Protein AF-A0A922NWX1-F1 (afdb_monomer_lite)

Radius of gyration: 17.13 Å; chains: 1; bounding box: 57×48×31 Å

InterPro domains:
  IPR000014 PAS domain [PF13426] (45-81)
  IPR000014 PAS domain [PS50112] (23-72)
  IPR000014 PAS domain [SM00091] (25-91)
  IPR000014 PAS domain [TIGR00229] (22-75)
  IPR000014 PAS domain [cd00130] (34-84)
  IPR035965 PAS domain superfamily [SSF55785] (35-80)

pLDDT: mean 74.54, std 19.56, range [29.27, 95.06]

Foldseek 3Di:
DDPPPPQCFLQNVLCVVCVPPCVPDVVVVVQAPDLDWDWDWDPVHPLGATSDTYPNNCVVQVDDRVRRRRDHPCPSVPPPDDPPDPPCDDDD

Sequence (92 aa):
MYETKKARTAQDAGDRLVAGHASEDPFPAAFKATRMPMIITDPRQDDNPIIFSNRAFSELTGYSQQELVGRNCRLLQGPGRSLESTSQAGSG

Secondary structure (DSSP, 8-state):
---------HHHHHHHHH-S-TTT-HHHHHHHH--S--EEE-TTSTT--EEEE-HHHHHHH---HHHHTTS-GGGGG-TT------------

Organism: NCBI:txid1509405

Structure (mmCIF, N/CA/C/O backbone):
data_AF-A0A922NWX1-F1
#
_entry.id   AF-A0A922NWX1-F1
#
loop_
_atom_site.group_PDB
_atom_site.id
_atom_site.type_symbol
_atom_site.label_atom_id
_atom_site.label_alt_id
_atom_site.label_comp_id
_atom_site.label_asym_id
_atom_site.label_entity_id
_atom_site.label_seq_id
_atom_site.pdbx_PDB_ins_code
_atom_site.Cartn_x
_atom_site.Cartn_y
_atom_site.Cartn_z
_atom_site.occupancy
_atom_site.B_iso_or_equiv
_atom_site.auth_seq_id
_atom_site.auth_comp_id
_atom_site.auth_asym_id
_atom_site.auth_atom_id
_atom_site.pdbx_PDB_model_num
ATOM 1 N N . MET A 1 1 ? 4.388 -36.758 -4.106 1.00 35.88 1 MET A N 1
ATOM 2 C CA . MET A 1 1 ? 5.036 -35.763 -3.230 1.00 35.88 1 MET A CA 1
ATOM 3 C C . MET A 1 1 ? 4.342 -34.442 -3.496 1.00 35.88 1 MET A C 1
ATOM 5 O O . MET A 1 1 ? 4.489 -33.913 -4.586 1.00 35.88 1 MET A O 1
ATOM 9 N N . TYR A 1 2 ? 3.470 -33.993 -2.593 1.00 29.27 2 TYR A N 1
ATOM 10 C CA . TYR A 1 2 ? 2.846 -32.680 -2.736 1.00 29.27 2 TYR A CA 1
ATOM 11 C C . TYR A 1 2 ? 3.869 -31.649 -2.276 1.00 29.27 2 TYR A C 1
ATOM 13 O O . TYR A 1 2 ? 4.104 -31.505 -1.080 1.00 29.27 2 TYR A O 1
ATOM 21 N N . GLU A 1 3 ? 4.514 -30.974 -3.226 1.00 35.84 3 GLU A N 1
ATOM 22 C CA . GLU A 1 3 ? 5.180 -29.710 -2.939 1.00 35.84 3 GLU A CA 1
ATOM 23 C C . GLU A 1 3 ? 4.118 -28.764 -2.395 1.00 35.84 3 GLU A C 1
ATOM 25 O O . GLU A 1 3 ? 3.205 -28.329 -3.102 1.00 35.84 3 GLU A O 1
ATOM 30 N N . THR A 1 4 ? 4.206 -28.490 -1.100 1.00 34.59 4 THR A N 1
ATOM 31 C CA . THR A 1 4 ? 3.478 -27.418 -0.448 1.00 34.59 4 THR A CA 1
ATOM 32 C C . THR A 1 4 ? 3.826 -26.147 -1.216 1.00 34.59 4 THR A C 1
ATOM 34 O O . THR A 1 4 ? 4.907 -25.587 -1.036 1.00 34.59 4 THR A O 1
ATOM 37 N N . LYS A 1 5 ? 2.949 -25.708 -2.131 1.00 41.31 5 LYS A N 1
ATOM 38 C CA . LYS A 1 5 ? 3.018 -24.373 -2.732 1.00 41.31 5 LYS A CA 1
ATOM 39 C C . LYS A 1 5 ? 2.983 -23.402 -1.562 1.00 41.31 5 LYS A C 1
ATOM 41 O O . LYS A 1 5 ? 1.912 -23.132 -1.026 1.00 41.31 5 LYS A O 1
ATOM 46 N N . LYS A 1 6 ? 4.168 -22.965 -1.125 1.00 40.09 6 LYS A N 1
ATOM 47 C CA . LYS A 1 6 ? 4.374 -21.996 -0.052 1.00 40.09 6 LYS A CA 1
ATOM 48 C C . LYS A 1 6 ? 3.362 -20.878 -0.279 1.00 40.09 6 LYS A C 1
ATOM 50 O O . LYS A 1 6 ? 3.348 -20.293 -1.365 1.00 40.09 6 LYS A O 1
ATOM 55 N N . ALA A 1 7 ? 2.445 -20.696 0.672 1.00 49.16 7 ALA A N 1
ATOM 56 C CA . ALA A 1 7 ? 1.403 -19.686 0.575 1.00 49.16 7 ALA A CA 1
ATOM 57 C C . ALA A 1 7 ? 2.075 -18.364 0.182 1.00 49.16 7 ALA A C 1
ATOM 59 O O . ALA A 1 7 ? 3.029 -17.944 0.834 1.00 49.16 7 ALA A O 1
ATOM 60 N N . ARG A 1 8 ? 1.667 -17.787 -0.953 1.00 61.50 8 ARG A N 1
ATOM 61 C CA . ARG A 1 8 ? 2.233 -16.529 -1.451 1.00 61.50 8 ARG A CA 1
ATOM 62 C C . ARG A 1 8 ? 1.897 -15.462 -0.419 1.00 61.50 8 ARG A C 1
ATOM 64 O O . ARG A 1 8 ? 0.716 -15.180 -0.243 1.00 61.50 8 ARG A O 1
ATOM 71 N N . THR A 1 9 ? 2.898 -14.941 0.280 1.00 82.75 9 THR A N 1
ATOM 72 C CA . THR A 1 9 ? 2.679 -13.868 1.251 1.00 82.75 9 THR A CA 1
ATOM 73 C C . THR A 1 9 ? 2.595 -12.522 0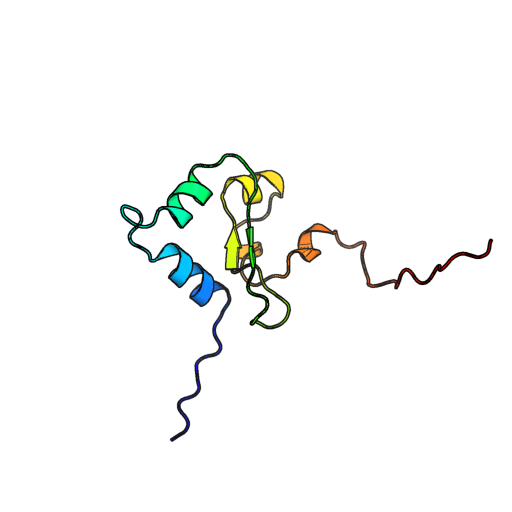.533 1.00 82.75 9 THR A C 1
ATOM 75 O O . THR A 1 9 ? 3.100 -12.363 -0.584 1.00 82.75 9 THR A O 1
ATOM 78 N N . ALA A 1 10 ? 1.968 -11.535 1.172 1.00 80.25 10 ALA A N 1
ATOM 79 C CA . ALA A 1 10 ? 1.880 -10.187 0.626 1.00 80.25 10 ALA A CA 1
ATOM 80 C C . ALA A 1 10 ? 3.270 -9.557 0.443 1.00 80.25 10 ALA A C 1
ATOM 82 O O . ALA A 1 10 ? 3.497 -8.894 -0.568 1.00 80.25 10 ALA A O 1
ATOM 83 N N . GLN A 1 11 ? 4.207 -9.832 1.365 1.00 82.12 11 GLN A N 1
ATOM 84 C CA . GLN A 1 11 ? 5.614 -9.466 1.199 1.00 82.12 11 GLN A CA 1
ATOM 85 C C . GLN A 1 11 ? 6.224 -10.117 -0.046 1.00 82.12 11 GLN A C 1
ATOM 87 O O . GLN A 1 11 ? 6.739 -9.398 -0.890 1.00 82.12 11 GLN A O 1
A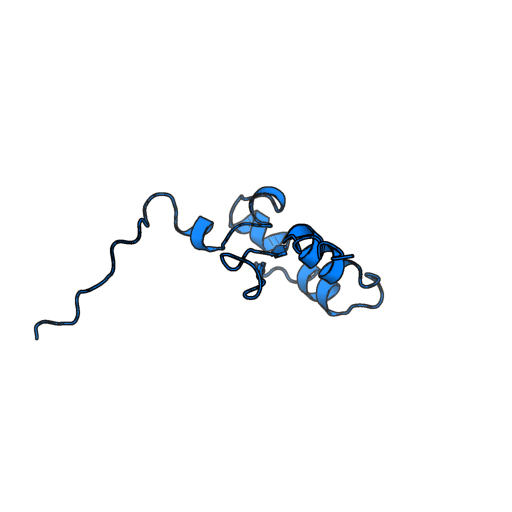TOM 92 N N . ASP A 1 12 ? 6.096 -11.439 -0.229 1.00 84.94 12 ASP A N 1
ATOM 93 C CA . ASP A 1 12 ? 6.671 -12.119 -1.404 1.00 84.94 12 ASP A CA 1
ATOM 94 C C . ASP A 1 12 ? 6.116 -11.559 -2.730 1.00 84.94 12 ASP A C 1
ATOM 96 O O . ASP A 1 12 ? 6.818 -11.502 -3.743 1.00 84.94 12 ASP A O 1
ATOM 100 N N . ALA A 1 13 ? 4.834 -11.181 -2.754 1.00 80.69 13 ALA A N 1
ATOM 101 C CA . ALA A 1 13 ? 4.201 -10.570 -3.920 1.00 80.69 13 ALA A CA 1
ATOM 102 C C . ALA A 1 13 ? 4.727 -9.149 -4.178 1.00 80.69 13 ALA A C 1
ATOM 104 O O . ALA A 1 13 ? 5.019 -8.806 -5.325 1.00 80.69 13 ALA A O 1
ATOM 105 N N . GLY A 1 14 ? 4.883 -8.354 -3.117 1.00 80.12 14 GLY A N 1
ATOM 106 C CA . GLY A 1 14 ? 5.481 -7.023 -3.165 1.00 80.12 14 GLY A CA 1
ATOM 107 C C . GLY A 1 14 ? 6.928 -7.055 -3.637 1.00 80.12 14 GLY A C 1
ATOM 108 O O . GLY A 1 14 ? 7.288 -6.330 -4.560 1.00 80.12 14 GLY A O 1
ATOM 109 N N . ASP A 1 15 ? 7.730 -7.957 -3.077 1.00 84.06 15 ASP A N 1
ATOM 110 C CA . ASP A 1 15 ? 9.139 -8.134 -3.418 1.00 84.06 15 ASP A CA 1
ATOM 111 C C . ASP A 1 15 ? 9.310 -8.468 -4.897 1.00 84.06 15 ASP A C 1
ATOM 113 O O . ASP A 1 15 ? 10.137 -7.868 -5.571 1.00 84.06 15 ASP A O 1
ATOM 117 N N . ARG A 1 16 ? 8.476 -9.350 -5.457 1.00 80.00 16 ARG A N 1
ATOM 118 C CA . ARG A 1 16 ? 8.507 -9.666 -6.896 1.00 80.00 16 ARG A CA 1
ATOM 119 C C . ARG A 1 16 ? 8.103 -8.493 -7.778 1.00 80.00 16 ARG A C 1
ATOM 121 O O . ARG A 1 16 ? 8.652 -8.355 -8.865 1.00 80.00 16 ARG A O 1
ATOM 128 N N . LEU A 1 17 ? 7.158 -7.672 -7.322 1.00 76.56 17 LEU A N 1
ATOM 129 C CA . LEU A 1 17 ? 6.755 -6.461 -8.031 1.00 76.56 17 LEU A CA 1
ATOM 130 C C . LEU A 1 17 ? 7.904 -5.445 -8.089 1.00 76.56 17 LEU A C 1
ATOM 132 O O . LEU A 1 17 ? 8.057 -4.755 -9.091 1.00 76.56 17 LEU A O 1
ATOM 136 N N . VAL A 1 18 ? 8.712 -5.346 -7.029 1.00 71.62 18 VAL A N 1
ATOM 137 C CA . VAL A 1 18 ? 9.825 -4.383 -6.953 1.00 71.62 18 VAL A CA 1
ATOM 138 C C . VAL A 1 18 ? 11.180 -4.957 -7.371 1.00 71.62 18 VAL A C 1
ATOM 140 O O . VAL A 1 18 ? 12.113 -4.181 -7.553 1.00 71.62 18 VAL A O 1
ATOM 143 N N . ALA A 1 19 ? 11.300 -6.280 -7.516 1.00 67.31 19 ALA A N 1
ATOM 144 C CA . ALA A 1 19 ? 12.524 -6.981 -7.910 1.00 67.31 19 ALA A CA 1
ATOM 145 C C . ALA A 1 19 ? 12.847 -6.870 -9.407 1.00 67.31 19 ALA A C 1
ATOM 147 O O . ALA A 1 19 ? 13.918 -7.314 -9.827 1.00 67.31 19 ALA A O 1
ATOM 148 N N . GLY A 1 20 ? 11.971 -6.266 -10.216 1.00 62.78 20 GLY A N 1
ATOM 149 C CA . GLY A 1 20 ? 12.386 -5.743 -11.515 1.00 62.78 20 GLY A CA 1
ATOM 150 C C . GLY A 1 20 ? 13.576 -4.805 -11.301 1.00 62.78 20 GLY A C 1
ATOM 151 O O . GLY A 1 20 ? 13.526 -3.946 -10.419 1.00 62.78 20 GLY A O 1
ATOM 152 N N . HIS A 1 21 ? 14.675 -5.001 -12.037 1.00 58.22 21 HIS A N 1
ATOM 153 C CA . HIS A 1 21 ? 15.871 -4.167 -11.913 1.00 58.22 21 HIS A CA 1
ATOM 154 C C . HIS A 1 21 ? 15.429 -2.700 -11.969 1.00 58.22 21 HIS A C 1
ATOM 156 O O . HIS A 1 21 ? 14.835 -2.273 -12.954 1.00 58.22 21 HIS A O 1
ATOM 162 N N . ALA A 1 22 ? 15.660 -1.935 -10.895 1.00 53.47 22 ALA A N 1
ATOM 163 C CA . ALA A 1 22 ? 15.081 -0.597 -10.716 1.00 53.47 22 ALA A CA 1
ATOM 164 C C . ALA A 1 22 ? 15.485 0.414 -11.813 1.00 53.47 22 ALA A C 1
ATOM 166 O O . ALA A 1 22 ? 14.917 1.501 -11.890 1.00 53.47 22 ALA A O 1
ATOM 167 N N . SER A 1 23 ? 16.467 0.053 -12.643 1.00 56.78 23 SER A N 1
ATOM 168 C CA . SER A 1 23 ? 16.924 0.789 -13.823 1.00 56.78 23 SER A CA 1
ATOM 169 C C . SER A 1 23 ? 16.155 0.448 -15.111 1.00 56.78 23 SER A C 1
ATOM 171 O O . SER A 1 23 ? 16.228 1.222 -16.058 1.00 56.78 23 SER A O 1
ATOM 173 N N . GLU A 1 24 ? 15.424 -0.671 -15.158 1.00 57.44 24 GLU A N 1
ATOM 174 C CA . GLU A 1 24 ? 14.760 -1.202 -16.363 1.00 57.44 24 GLU A CA 1
ATOM 175 C C . GLU A 1 24 ? 13.242 -1.394 -16.213 1.00 57.44 24 GLU A C 1
ATOM 177 O O . GLU A 1 24 ? 12.552 -1.488 -17.226 1.00 57.44 24 GLU A O 1
ATOM 182 N N . ASP A 1 25 ? 12.695 -1.416 -14.989 1.00 66.44 25 ASP A N 1
ATOM 183 C CA . ASP A 1 25 ? 11.246 -1.527 -14.783 1.00 66.44 25 ASP A CA 1
ATOM 184 C C . ASP A 1 25 ? 10.595 -0.140 -14.576 1.00 66.44 25 ASP A C 1
ATOM 186 O O . ASP A 1 25 ? 10.754 0.481 -13.513 1.00 66.44 25 ASP A O 1
ATOM 190 N N . PRO A 1 26 ? 9.854 0.385 -15.572 1.00 67.56 26 PRO A N 1
ATOM 191 C CA . PRO A 1 26 ? 9.261 1.717 -15.496 1.00 67.56 26 PRO A CA 1
ATOM 192 C C . PRO A 1 26 ? 8.178 1.818 -14.417 1.00 67.56 26 PRO A C 1
ATOM 194 O O . PRO A 1 26 ? 7.892 2.922 -13.950 1.00 67.56 26 PRO A O 1
ATOM 197 N N . PHE A 1 27 ? 7.582 0.700 -13.989 1.00 71.31 27 PHE A N 1
ATOM 198 C CA . PHE A 1 27 ? 6.459 0.719 -13.057 1.00 71.31 27 PHE A CA 1
ATOM 199 C C . PHE A 1 27 ? 6.892 1.081 -11.626 1.00 71.31 27 PHE A C 1
ATOM 201 O O . PHE A 1 27 ? 6.429 2.110 -11.124 1.00 71.31 27 PHE A O 1
ATOM 208 N N . PRO A 1 28 ? 7.805 0.348 -10.953 1.00 73.31 28 PRO A N 1
ATOM 209 C CA . PRO A 1 28 ? 8.278 0.725 -9.620 1.00 73.31 28 PRO A CA 1
ATOM 210 C C . PRO A 1 28 ? 8.912 2.118 -9.580 1.00 73.31 28 PRO A C 1
ATOM 212 O O . PRO A 1 28 ? 8.735 2.847 -8.601 1.00 73.31 28 PRO A O 1
ATOM 215 N N . ALA A 1 29 ? 9.628 2.507 -10.638 1.00 75.62 29 ALA A N 1
ATOM 216 C CA . ALA A 1 29 ? 10.235 3.828 -10.749 1.00 75.62 29 ALA A CA 1
ATOM 217 C C . ALA A 1 29 ? 9.171 4.938 -10.807 1.00 75.62 29 ALA A C 1
ATOM 219 O O . ALA A 1 29 ? 9.252 5.901 -10.042 1.00 75.62 29 ALA A O 1
ATOM 220 N N . ALA A 1 30 ? 8.129 4.779 -11.630 1.00 78.25 30 ALA A N 1
ATOM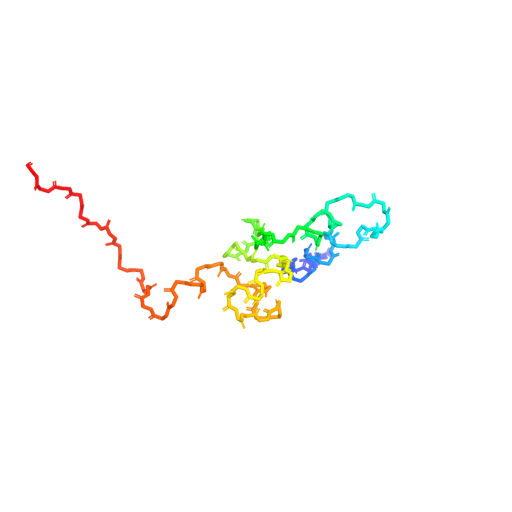 221 C CA . ALA A 1 30 ? 7.025 5.736 -11.716 1.00 78.25 30 ALA A CA 1
ATOM 222 C C . ALA A 1 30 ? 6.257 5.861 -10.388 1.00 78.25 30 ALA A C 1
ATOM 224 O O . ALA A 1 30 ? 5.979 6.974 -9.931 1.00 78.25 30 ALA A O 1
ATOM 225 N N . PHE A 1 31 ? 5.978 4.736 -9.721 1.00 78.88 31 PHE A N 1
ATOM 226 C CA . PHE A 1 31 ? 5.299 4.715 -8.419 1.00 78.88 31 PHE A CA 1
ATOM 227 C C . PHE A 1 31 ? 6.117 5.355 -7.289 1.00 78.88 31 PHE A C 1
ATOM 229 O O . PHE A 1 31 ? 5.540 5.902 -6.344 1.00 78.88 31 PHE A O 1
ATOM 236 N N . LYS A 1 32 ? 7.452 5.298 -7.368 1.00 71.62 32 LYS A N 1
ATOM 237 C CA . LYS A 1 32 ? 8.356 5.959 -6.414 1.00 71.62 32 LYS A CA 1
ATOM 238 C C . LYS A 1 32 ? 8.569 7.443 -6.728 1.00 71.62 32 LYS A C 1
ATOM 240 O O . LYS A 1 32 ? 8.759 8.221 -5.799 1.00 71.62 32 LYS A O 1
ATOM 245 N N . ALA A 1 33 ? 8.551 7.833 -8.003 1.00 77.81 33 ALA A N 1
ATOM 246 C CA . ALA A 1 33 ? 8.796 9.210 -8.437 1.00 77.81 33 ALA A CA 1
ATOM 247 C C . ALA A 1 33 ? 7.577 10.131 -8.252 1.00 77.81 33 ALA A C 1
ATOM 249 O O . ALA A 1 33 ? 7.730 11.342 -8.077 1.00 77.81 33 ALA A O 1
ATOM 250 N N . THR A 1 34 ? 6.364 9.575 -8.290 1.00 81.31 34 THR A N 1
ATOM 251 C CA . THR A 1 34 ? 5.138 10.345 -8.064 1.00 81.31 34 THR A CA 1
ATOM 252 C C . THR A 1 34 ? 5.010 10.815 -6.614 1.00 81.31 34 THR A C 1
ATOM 254 O O . THR A 1 34 ? 5.259 10.073 -5.666 1.00 81.31 34 THR A O 1
ATOM 257 N N . ARG A 1 35 ? 4.557 12.061 -6.439 1.00 86.88 35 ARG A N 1
ATOM 258 C CA . ARG A 1 35 ? 4.200 12.627 -5.127 1.00 86.88 35 ARG A CA 1
ATOM 259 C C . ARG A 1 35 ? 2.777 12.273 -4.690 1.00 86.88 35 ARG A C 1
ATOM 261 O O . ARG A 1 35 ? 2.345 12.701 -3.627 1.00 86.88 35 ARG A O 1
ATOM 268 N N . MET A 1 36 ? 2.033 11.525 -5.505 1.00 91.69 36 MET A N 1
ATOM 269 C CA . MET A 1 36 ? 0.692 11.073 -5.147 1.00 91.69 36 MET A CA 1
ATOM 270 C C . MET A 1 36 ? 0.768 9.827 -4.248 1.00 91.69 36 MET A C 1
ATOM 272 O O . MET A 1 36 ? 1.515 8.898 -4.566 1.00 91.69 36 MET A O 1
ATOM 276 N N . PRO A 1 37 ? -0.005 9.768 -3.155 1.00 92.00 37 PRO A N 1
ATOM 277 C CA . PRO A 1 37 ? -0.188 8.564 -2.346 1.00 92.00 37 PRO A CA 1
ATOM 278 C C . PRO A 1 37 ? -0.710 7.386 -3.178 1.00 92.00 37 PRO A C 1
ATOM 280 O O . PRO A 1 37 ? -1.753 7.500 -3.819 1.00 92.00 37 PRO A O 1
ATOM 283 N N . MET A 1 38 ? 0.000 6.254 -3.173 1.00 91.94 38 MET A N 1
ATOM 284 C CA . MET A 1 38 ? -0.376 5.060 -3.938 1.00 91.94 38 MET A CA 1
ATOM 285 C C . MET A 1 38 ? -0.124 3.761 -3.172 1.00 91.94 38 MET A C 1
ATOM 287 O O . MET A 1 38 ? 0.857 3.625 -2.437 1.00 91.94 38 MET A O 1
ATOM 291 N N . ILE A 1 39 ? -0.993 2.785 -3.426 1.00 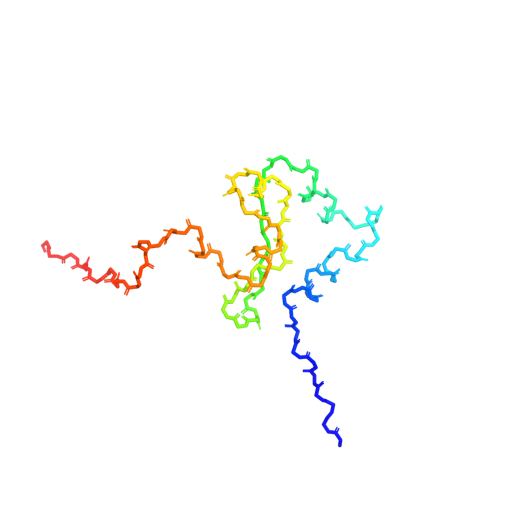92.81 39 ILE A N 1
ATOM 292 C CA . ILE A 1 39 ? -0.900 1.408 -2.941 1.00 92.81 39 ILE A CA 1
ATOM 293 C C . ILE A 1 39 ? -1.257 0.425 -4.056 1.00 92.81 39 ILE A C 1
ATOM 295 O O . ILE A 1 39 ? -2.001 0.760 -4.977 1.00 92.81 39 ILE A O 1
ATOM 299 N N . ILE A 1 40 ? -0.757 -0.801 -3.944 1.00 91.81 40 ILE A N 1
ATOM 300 C CA . ILE A 1 40 ? -1.126 -1.926 -4.806 1.00 91.81 40 ILE A CA 1
ATOM 301 C C . ILE A 1 40 ? -1.580 -3.066 -3.900 1.00 91.81 40 ILE A C 1
ATOM 303 O O . ILE A 1 40 ? -0.965 -3.324 -2.864 1.00 91.81 40 ILE A O 1
ATOM 307 N N . THR A 1 41 ? -2.667 -3.730 -4.283 1.00 93.75 41 THR A N 1
ATOM 308 C CA . THR A 1 41 ? -3.275 -4.847 -3.546 1.00 93.75 41 THR A CA 1
ATOM 309 C C . THR A 1 41 ? -3.336 -6.093 -4.424 1.00 93.75 41 THR A C 1
ATOM 311 O O . THR A 1 41 ? -3.255 -5.990 -5.650 1.00 93.75 41 THR A O 1
ATOM 314 N N . ASP A 1 42 ? -3.455 -7.269 -3.808 1.00 92.94 42 ASP A N 1
ATOM 315 C CA . ASP A 1 42 ? -3.629 -8.533 -4.529 1.00 92.94 42 ASP A CA 1
ATOM 316 C C . ASP A 1 42 ? -4.953 -9.222 -4.153 1.00 92.94 42 ASP A C 1
ATOM 318 O O . ASP A 1 42 ? -5.015 -9.920 -3.139 1.00 92.94 42 ASP A O 1
ATOM 322 N N . PRO A 1 43 ? -6.004 -9.128 -4.990 1.00 91.31 43 PRO A N 1
ATOM 323 C CA . PRO A 1 43 ? -7.300 -9.740 -4.696 1.00 91.31 43 PRO A CA 1
ATOM 324 C C . PRO A 1 43 ? -7.287 -11.270 -4.812 1.00 91.31 43 PRO A C 1
ATOM 326 O O . PRO A 1 43 ? -8.296 -11.913 -4.537 1.00 91.31 43 PRO A O 1
ATOM 329 N N . ARG A 1 44 ? -6.172 -11.872 -5.252 1.00 91.25 44 ARG A N 1
ATOM 330 C CA . ARG A 1 44 ? -5.996 -13.332 -5.290 1.00 91.25 44 ARG A CA 1
ATOM 331 C C . ARG A 1 44 ? -5.487 -13.898 -3.965 1.00 91.25 44 ARG A C 1
ATOM 333 O O . ARG A 1 44 ? -5.381 -15.120 -3.845 1.00 91.25 44 ARG A O 1
ATOM 340 N N . GLN A 1 45 ? -5.110 -13.036 -3.027 1.00 89.75 45 GLN A N 1
ATOM 341 C CA . GLN A 1 45 ? -4.754 -13.405 -1.664 1.00 89.75 45 GLN A CA 1
ATOM 342 C C . GLN A 1 45 ? -5.939 -13.164 -0.730 1.00 89.75 45 GLN A C 1
ATOM 344 O O . GLN A 1 45 ? -6.822 -12.350 -1.013 1.00 89.75 45 GLN A O 1
ATOM 349 N N . ASP A 1 46 ? -5.945 -13.899 0.379 1.00 90.25 46 ASP A N 1
ATOM 350 C CA . ASP A 1 46 ? -6.995 -13.798 1.384 1.00 90.25 46 ASP A CA 1
ATOM 351 C C . ASP A 1 46 ? -7.084 -12.363 1.915 1.00 90.25 46 ASP A C 1
ATOM 353 O O . ASP A 1 46 ? -6.066 -11.732 2.196 1.00 90.25 46 ASP A O 1
ATOM 357 N N . ASP A 1 47 ? -8.305 -11.845 2.007 1.00 92.25 47 ASP A N 1
ATOM 358 C CA . ASP A 1 47 ? -8.601 -10.488 2.465 1.00 92.25 47 ASP A CA 1
ATOM 359 C C . ASP A 1 47 ? -8.047 -9.324 1.604 1.00 92.25 47 ASP A C 1
ATOM 361 O O . ASP A 1 47 ? -8.046 -8.179 2.054 1.00 92.25 47 ASP A O 1
ATOM 365 N N . ASN A 1 48 ? -7.628 -9.561 0.351 1.00 93.31 48 ASN A N 1
ATOM 366 C CA . ASN A 1 48 ? -7.114 -8.533 -0.578 1.00 93.31 48 ASN A CA 1
ATOM 367 C C . ASN A 1 48 ? -6.062 -7.594 0.070 1.00 93.31 48 ASN A C 1
ATOM 369 O O . ASN A 1 48 ? -6.314 -6.393 0.254 1.00 93.31 48 ASN A O 1
ATOM 373 N N . PRO A 1 49 ? -4.902 -8.131 0.480 1.00 95.06 49 PRO A N 1
ATOM 374 C CA . PRO A 1 49 ? -3.910 -7.384 1.227 1.00 95.06 49 PRO A CA 1
ATOM 375 C C . PRO A 1 49 ? -3.171 -6.389 0.331 1.00 95.06 49 PRO A C 1
ATOM 377 O O . PRO A 1 49 ?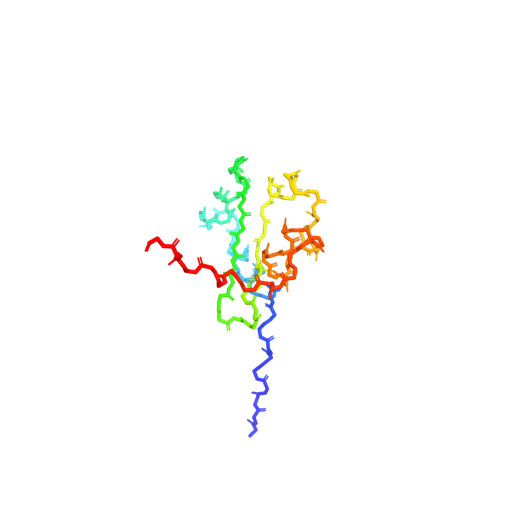 -2.973 -6.610 -0.866 1.00 95.06 49 PRO A O 1
ATOM 380 N N . ILE A 1 50 ? -2.695 -5.307 0.942 1.00 94.38 50 ILE A N 1
ATOM 381 C CA . ILE A 1 50 ? -1.706 -4.407 0.350 1.00 94.38 50 ILE A CA 1
ATOM 382 C C . ILE A 1 50 ? -0.408 -5.193 0.154 1.00 94.38 50 ILE A C 1
ATOM 384 O O . ILE A 1 50 ? 0.129 -5.761 1.101 1.00 94.38 50 ILE A O 1
ATOM 388 N N . ILE A 1 51 ? 0.107 -5.201 -1.071 1.00 93.00 51 ILE A N 1
ATOM 389 C CA . ILE A 1 51 ? 1.399 -5.805 -1.425 1.00 93.00 51 ILE A CA 1
ATOM 390 C C . ILE A 1 51 ? 2.484 -4.747 -1.647 1.00 93.00 51 ILE A C 1
ATOM 392 O O . ILE A 1 51 ? 3.666 -5.062 -1.642 1.00 93.00 51 ILE A O 1
ATOM 396 N N . PHE A 1 52 ? 2.101 -3.480 -1.824 1.00 91.44 52 PHE A N 1
ATOM 397 C CA . PHE A 1 52 ? 3.032 -2.362 -1.954 1.00 91.44 52 PHE A CA 1
ATOM 398 C C . PHE A 1 52 ? 2.374 -1.049 -1.524 1.00 91.44 52 PHE A C 1
ATOM 400 O O . PHE A 1 52 ? 1.211 -0.799 -1.842 1.00 91.44 52 PHE A O 1
ATOM 407 N N . SER A 1 53 ? 3.141 -0.185 -0.862 1.00 91.12 53 SER A N 1
ATOM 408 C CA . SER A 1 53 ? 2.797 1.217 -0.617 1.00 91.12 53 SER A CA 1
ATOM 409 C C . SER A 1 53 ? 3.993 2.107 -0.941 1.00 91.12 53 SER A C 1
ATOM 411 O O . SER A 1 53 ? 5.136 1.763 -0.618 1.00 91.12 53 SER A O 1
ATOM 413 N N . ASN A 1 54 ? 3.742 3.254 -1.576 1.00 90.75 54 ASN A N 1
ATOM 414 C CA . ASN A 1 54 ? 4.793 4.240 -1.803 1.00 90.75 54 ASN A CA 1
ATOM 415 C C . ASN A 1 54 ? 5.008 5.137 -0.571 1.00 90.75 54 ASN A C 1
ATOM 417 O O . ASN A 1 54 ? 4.195 5.181 0.355 1.00 90.75 54 ASN A O 1
ATOM 421 N N . ARG A 1 55 ? 6.121 5.879 -0.576 1.00 90.81 55 ARG A N 1
ATOM 422 C CA . ARG A 1 55 ? 6.489 6.775 0.528 1.00 90.81 55 ARG A CA 1
ATOM 423 C C . ARG A 1 55 ? 5.428 7.852 0.780 1.00 90.81 55 ARG A C 1
ATOM 425 O O . ARG A 1 55 ? 5.086 8.088 1.931 1.00 90.81 55 ARG A O 1
ATOM 432 N N . ALA A 1 56 ? 4.879 8.449 -0.280 1.00 91.94 56 ALA A N 1
ATOM 433 C CA . ALA A 1 56 ? 3.853 9.487 -0.170 1.00 91.94 56 ALA A CA 1
ATOM 434 C C . ALA A 1 56 ? 2.598 8.992 0.572 1.00 91.94 56 ALA A C 1
ATOM 436 O O . ALA A 1 56 ? 1.981 9.739 1.324 1.00 91.94 56 ALA A O 1
ATOM 437 N N . PHE A 1 57 ? 2.231 7.719 0.402 1.00 92.94 57 PHE A N 1
ATOM 438 C CA . PHE A 1 57 ? 1.117 7.114 1.126 1.00 92.94 57 PHE A CA 1
ATOM 439 C C . PHE A 1 57 ? 1.409 6.908 2.613 1.00 92.94 57 PHE A C 1
ATOM 441 O O . PHE A 1 57 ? 0.560 7.211 3.453 1.00 92.94 57 PHE A O 1
ATOM 448 N N . SER A 1 58 ? 2.611 6.439 2.950 1.00 91.44 58 SER A N 1
ATOM 449 C CA . SER A 1 58 ? 3.045 6.359 4.349 1.00 91.44 58 SER A CA 1
ATOM 450 C C . SER A 1 58 ? 3.071 7.736 5.014 1.00 91.44 58 SER A C 1
ATOM 452 O O . SER A 1 58 ? 2.600 7.878 6.135 1.00 91.44 58 SER A O 1
ATOM 454 N N . GLU A 1 59 ? 3.541 8.766 4.311 1.00 91.75 59 GLU A N 1
ATOM 455 C CA . GLU A 1 59 ? 3.555 10.145 4.817 1.00 91.75 59 GLU A CA 1
ATOM 456 C C . GLU A 1 59 ? 2.144 10.717 5.003 1.00 91.75 59 GLU A C 1
ATOM 458 O O . GLU A 1 59 ? 1.891 11.387 6.000 1.00 91.75 59 GLU A O 1
ATOM 463 N N . LEU A 1 60 ? 1.215 10.426 4.083 1.00 91.56 60 LEU A N 1
ATOM 464 C CA . LEU A 1 60 ? -0.177 10.869 4.194 1.00 91.56 60 LEU A CA 1
ATOM 465 C C . LEU A 1 60 ? -0.888 10.227 5.393 1.00 91.56 60 LEU A C 1
ATOM 467 O O . LEU A 1 60 ? -1.654 10.889 6.088 1.00 91.56 60 LEU A O 1
ATOM 471 N N . THR A 1 61 ? -0.701 8.921 5.577 1.00 90.75 61 THR A N 1
ATOM 472 C CA . THR A 1 61 ? -1.492 8.131 6.533 1.00 90.75 61 THR A CA 1
ATOM 473 C C . THR A 1 61 ? -0.847 8.016 7.911 1.00 90.75 61 THR A C 1
ATOM 475 O O . THR A 1 6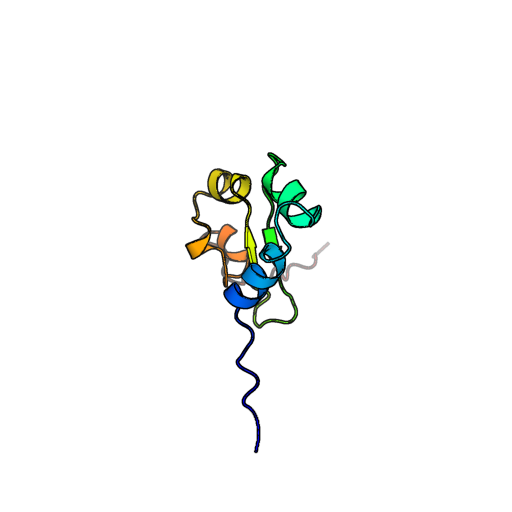1 ? -1.541 7.714 8.876 1.00 90.75 61 THR A O 1
ATOM 478 N N . GLY A 1 62 ? 0.467 8.232 8.009 1.00 91.25 62 GLY A N 1
ATOM 479 C CA . GLY A 1 62 ? 1.252 8.022 9.224 1.00 91.25 62 GLY A CA 1
ATOM 480 C C . GLY A 1 62 ? 1.641 6.562 9.484 1.00 91.25 62 GLY A C 1
ATOM 481 O O . GLY A 1 62 ? 2.409 6.310 10.407 1.00 91.25 62 GLY A O 1
ATOM 482 N N . TYR A 1 63 ? 1.165 5.608 8.676 1.00 91.88 63 TYR A N 1
ATOM 483 C CA . TYR A 1 63 ? 1.537 4.198 8.800 1.00 91.88 63 TYR A CA 1
ATOM 484 C C . TYR A 1 63 ? 2.832 3.887 8.051 1.00 91.88 63 TYR A C 1
ATOM 486 O O . TYR A 1 63 ? 3.021 4.262 6.885 1.00 91.88 63 TYR A O 1
ATOM 494 N N . SER A 1 64 ? 3.711 3.118 8.689 1.00 90.50 64 SER A N 1
ATOM 495 C CA . SER A 1 64 ? 4.883 2.569 8.017 1.00 90.50 64 SER A CA 1
ATOM 496 C C . SER A 1 64 ? 4.481 1.521 6.975 1.00 90.50 64 SER A C 1
ATOM 498 O O . SER A 1 64 ? 3.438 0.874 7.064 1.00 90.50 64 SER A O 1
ATOM 500 N N . GLN A 1 65 ? 5.341 1.295 5.981 1.00 88.00 65 GLN A N 1
ATOM 501 C CA . GLN A 1 65 ? 5.122 0.232 4.995 1.00 88.00 65 GLN A CA 1
ATOM 502 C C . GLN A 1 65 ? 4.977 -1.153 5.657 1.00 88.00 65 GLN A C 1
ATOM 504 O O . GLN A 1 65 ? 4.200 -1.977 5.185 1.00 88.00 65 GLN A O 1
ATOM 509 N N . GLN A 1 66 ? 5.676 -1.392 6.770 1.00 88.12 66 GLN A N 1
ATOM 510 C CA . GLN A 1 66 ? 5.618 -2.642 7.537 1.00 88.12 66 GLN A CA 1
ATOM 511 C C . GLN A 1 66 ? 4.253 -2.857 8.202 1.00 88.12 66 GLN A C 1
ATOM 513 O O . GLN A 1 66 ? 3.804 -3.991 8.327 1.00 88.12 66 GLN A O 1
ATOM 518 N N . GLU A 1 67 ? 3.584 -1.775 8.598 1.00 89.38 67 GLU A N 1
ATOM 519 C CA . GLU A 1 67 ? 2.227 -1.818 9.148 1.00 89.38 67 GLU A CA 1
ATOM 520 C C . GLU A 1 67 ? 1.154 -1.934 8.057 1.00 89.38 67 GLU A C 1
ATOM 522 O O . GLU A 1 67 ? 0.043 -2.379 8.336 1.00 89.38 67 GLU A O 1
ATOM 527 N N . LEU A 1 68 ? 1.470 -1.535 6.822 1.00 91.31 68 LEU A N 1
ATOM 528 C CA . LEU A 1 68 ? 0.543 -1.541 5.690 1.00 91.31 68 LEU A CA 1
ATOM 529 C C . LEU A 1 68 ? 0.561 -2.862 4.913 1.00 91.31 68 LEU A C 1
ATOM 531 O O . LEU A 1 68 ? -0.499 -3.411 4.610 1.00 91.31 68 LEU A O 1
ATOM 535 N N . VAL A 1 69 ? 1.744 -3.369 4.558 1.00 93.12 69 VAL A N 1
ATOM 536 C CA . VAL A 1 69 ? 1.884 -4.572 3.725 1.00 93.12 69 VAL A CA 1
ATOM 537 C C . VAL A 1 69 ? 1.323 -5.792 4.459 1.00 93.12 69 VAL A C 1
ATOM 539 O O . VAL A 1 69 ? 1.609 -6.027 5.630 1.00 93.12 69 VAL A O 1
ATOM 542 N N . GLY A 1 70 ? 0.501 -6.579 3.767 1.00 92.56 70 GLY A N 1
ATOM 543 C CA . GLY A 1 70 ? -0.209 -7.722 4.344 1.00 92.56 70 GLY A CA 1
ATOM 544 C C . GLY A 1 70 ? -1.537 -7.377 5.013 1.00 92.56 70 GLY A C 1
ATOM 545 O O . GLY A 1 70 ? -2.228 -8.280 5.477 1.00 92.56 70 GLY A O 1
ATOM 546 N N . ARG A 1 71 ? -1.934 -6.101 5.053 1.00 92.94 71 ARG A N 1
ATOM 547 C CA . ARG A 1 71 ? -3.217 -5.662 5.618 1.00 92.94 71 ARG A CA 1
ATOM 548 C C . ARG A 1 71 ? -4.166 -5.218 4.517 1.00 92.94 71 ARG A C 1
ATOM 550 O O . ARG A 1 71 ? -3.744 -4.680 3.498 1.00 92.94 71 ARG A O 1
ATOM 557 N N . ASN A 1 72 ? -5.463 -5.386 4.735 1.00 93.25 72 ASN A N 1
ATOM 558 C CA . ASN A 1 72 ? -6.470 -4.788 3.870 1.00 93.25 72 ASN A CA 1
ATOM 559 C C . ASN A 1 72 ? -6.592 -3.278 4.124 1.00 93.25 72 ASN A C 1
ATOM 561 O O . ASN A 1 72 ? -6.650 -2.843 5.276 1.00 93.25 72 ASN A O 1
ATOM 565 N N . CYS A 1 73 ? -6.748 -2.489 3.058 1.00 90.00 73 CYS A N 1
ATOM 566 C CA . CYS A 1 73 ? -6.855 -1.024 3.094 1.00 90.00 73 CYS A CA 1
ATOM 567 C C . CYS A 1 73 ? -7.954 -0.461 4.001 1.00 90.00 73 CYS A C 1
ATOM 569 O O . CYS A 1 73 ? -7.892 0.713 4.366 1.00 90.00 73 CYS A O 1
ATOM 571 N N . ARG A 1 74 ? -8.948 -1.267 4.397 1.00 89.75 74 ARG A N 1
ATOM 572 C CA . ARG A 1 74 ? -9.964 -0.866 5.380 1.00 89.75 74 ARG A CA 1
ATOM 573 C C . ARG A 1 74 ? -9.370 -0.432 6.723 1.00 89.75 74 ARG A C 1
ATOM 575 O O . ARG A 1 74 ? -10.060 0.242 7.476 1.00 89.75 74 ARG A O 1
ATOM 582 N N . LEU A 1 75 ? -8.096 -0.741 6.990 1.00 86.62 75 LEU A N 1
ATOM 583 C CA . LEU A 1 75 ? -7.341 -0.233 8.139 1.00 86.62 75 LEU A CA 1
ATOM 584 C C . LEU A 1 75 ? -7.403 1.305 8.279 1.00 86.62 75 LEU A C 1
ATOM 586 O O . LEU A 1 75 ? -7.363 1.820 9.390 1.00 86.62 75 LEU A O 1
ATOM 590 N N . LEU A 1 76 ? -7.580 2.035 7.169 1.00 84.50 76 LEU A N 1
ATOM 591 C CA . LEU A 1 76 ? -7.678 3.499 7.145 1.00 84.50 76 LEU A CA 1
ATOM 592 C C . LEU A 1 76 ? -9.041 4.036 7.608 1.00 84.50 76 LEU A C 1
ATOM 594 O O . LEU A 1 76 ? -9.201 5.241 7.768 1.00 84.50 76 LEU A O 1
ATOM 598 N N . GLN A 1 77 ? -10.044 3.173 7.796 1.00 82.56 77 GLN A N 1
ATOM 599 C CA . GLN A 1 77 ? -11.403 3.585 8.171 1.00 82.56 77 GLN A CA 1
ATOM 600 C C . GLN A 1 77 ? -11.542 3.905 9.675 1.00 82.56 77 GLN A C 1
ATOM 602 O O . GLN A 1 77 ? -12.618 4.315 10.109 1.00 82.56 77 GLN A O 1
ATOM 607 N N . GLY A 1 78 ? -10.462 3.763 10.457 1.00 62.53 78 GLY A N 1
ATOM 608 C CA . GLY A 1 78 ? -10.428 3.988 11.904 1.00 62.53 78 GLY A CA 1
ATOM 609 C C . GLY A 1 78 ? -11.170 2.908 12.713 1.00 62.53 78 GLY A C 1
ATOM 610 O O . GLY A 1 78 ? -11.897 2.091 12.147 1.00 62.53 78 GLY A O 1
ATOM 611 N N . PRO A 1 79 ? -11.043 2.899 14.054 1.00 54.25 79 PRO A N 1
ATOM 612 C CA . PRO A 1 79 ? -11.710 1.929 14.937 1.00 54.25 79 PRO A CA 1
ATOM 613 C C . PRO A 1 79 ? -13.251 2.050 14.995 1.00 54.25 79 PRO A C 1
ATOM 615 O O . PRO A 1 79 ? -13.885 1.404 15.820 1.00 54.25 79 PRO A O 1
ATOM 618 N N . GLY A 1 80 ? -13.872 2.858 14.130 1.00 47.97 80 GLY A N 1
ATOM 619 C CA . GLY A 1 80 ? -15.307 3.153 14.146 1.00 47.97 80 GLY A CA 1
ATOM 620 C C . GLY A 1 80 ? -16.139 2.477 13.058 1.00 47.97 80 GLY A C 1
ATOM 621 O O . GLY A 1 80 ? -17.350 2.668 13.045 1.00 47.97 80 GLY A O 1
ATOM 622 N N . ARG A 1 81 ? -15.547 1.701 12.140 1.00 48.66 81 ARG A N 1
ATOM 623 C CA . ARG A 1 81 ? -16.322 0.996 11.106 1.00 48.66 81 ARG A CA 1
ATOM 624 C C . ARG A 1 81 ? -16.270 -0.516 11.296 1.00 48.66 81 ARG A C 1
ATOM 626 O O . ARG A 1 81 ? -15.703 -1.254 10.496 1.00 48.66 81 ARG A O 1
ATOM 633 N N . SER A 1 82 ? -16.896 -0.959 12.389 1.00 41.12 82 SER A N 1
ATOM 634 C CA . SER A 1 82 ? -17.519 -2.284 12.422 1.00 41.12 82 SER A CA 1
ATOM 635 C C . SER A 1 82 ? -18.541 -2.354 11.284 1.00 41.12 82 SER A C 1
ATOM 637 O O . SER A 1 82 ? -19.136 -1.338 10.923 1.00 41.12 82 SER A O 1
ATOM 639 N N . LEU A 1 83 ? -18.704 -3.531 10.691 1.00 50.28 83 LEU A N 1
ATOM 640 C CA . LEU A 1 83 ? -19.647 -3.824 9.614 1.00 50.28 83 LEU A CA 1
ATOM 641 C C . LEU A 1 83 ? -21.097 -3.700 10.109 1.00 50.28 83 LEU A C 1
ATOM 643 O O . LEU A 1 83 ? -21.815 -4.692 10.196 1.00 50.28 83 LEU A O 1
ATOM 647 N N . GLU A 1 84 ? -21.556 -2.496 10.433 1.00 41.66 84 GLU A N 1
ATOM 648 C CA . GLU A 1 84 ? -22.986 -2.239 10.461 1.00 41.66 84 GLU A CA 1
ATOM 649 C C . GLU A 1 84 ? -23.414 -2.047 9.008 1.00 41.66 84 GLU A C 1
ATOM 651 O O . GLU A 1 84 ? -23.162 -1.021 8.372 1.00 41.66 84 GLU A O 1
ATOM 656 N N . SER A 1 85 ? -23.947 -3.132 8.445 1.00 42.69 85 SER A N 1
ATOM 657 C CA . SER A 1 85 ? -24.594 -3.158 7.140 1.00 42.69 85 SER A CA 1
ATOM 658 C C . SER A 1 85 ? -25.484 -1.930 6.990 1.00 42.69 85 SER A C 1
ATOM 660 O O . SER A 1 85 ? -26.485 -1.793 7.689 1.00 42.69 85 SER A O 1
ATOM 662 N N . THR A 1 86 ? -25.163 -1.057 6.040 1.00 46.88 86 THR A N 1
ATOM 663 C CA . THR A 1 86 ? -26.077 -0.010 5.581 1.00 46.88 86 THR A CA 1
ATOM 664 C C . THR A 1 86 ? -27.194 -0.676 4.778 1.00 46.88 86 THR A C 1
ATOM 666 O O . THR A 1 86 ? -27.208 -0.680 3.555 1.00 46.88 86 THR A O 1
ATOM 669 N N . SER A 1 87 ? -28.134 -1.297 5.490 1.00 49.22 87 SER A N 1
ATOM 670 C CA . SER A 1 87 ? -29.457 -1.656 4.985 1.00 49.22 87 SER A CA 1
ATOM 671 C C . SER A 1 87 ? -30.441 -0.585 5.436 1.00 49.22 87 SER A C 1
ATOM 673 O O . SER A 1 87 ? -31.252 -0.807 6.324 1.00 49.22 87 SER A O 1
ATOM 675 N N . GLN A 1 88 ? -30.353 0.595 4.831 1.00 42.75 88 GLN A N 1
ATOM 676 C CA . GLN A 1 88 ? -31.488 1.510 4.740 1.00 42.75 88 GLN A CA 1
ATOM 677 C C . GLN A 1 88 ? -31.704 1.780 3.252 1.00 42.75 88 GLN A C 1
ATOM 679 O O . GLN A 1 88 ? -31.252 2.779 2.698 1.00 42.75 88 GLN A O 1
ATOM 684 N N . ALA A 1 89 ? -32.330 0.808 2.582 1.00 47.28 89 ALA A N 1
ATOM 685 C CA . ALA A 1 89 ? -33.035 1.076 1.340 1.00 47.28 89 ALA A CA 1
ATOM 686 C C . ALA A 1 89 ? -34.283 1.894 1.694 1.00 47.28 89 ALA A C 1
ATOM 688 O O . ALA A 1 89 ? -34.956 1.608 2.684 1.00 47.28 89 ALA A O 1
ATOM 689 N N . GLY A 1 90 ? -34.511 2.950 0.919 1.00 50.56 90 GLY A N 1
ATOM 690 C CA . GLY A 1 90 ? -35.418 4.040 1.242 1.00 50.56 90 GLY A CA 1
ATOM 691 C C . GLY A 1 90 ? -36.856 3.618 1.525 1.00 50.56 90 GLY A C 1
ATOM 692 O O . GLY A 1 90 ? -37.468 2.865 0.776 1.00 50.56 90 GLY A O 1
ATOM 693 N N . SER A 1 91 ? -37.402 4.197 2.586 1.00 44.75 91 SER A N 1
ATOM 694 C CA . SER A 1 91 ? -38.825 4.477 2.711 1.00 44.75 91 SER A CA 1
ATOM 695 C C . SER A 1 91 ? -39.068 5.888 2.174 1.00 44.75 91 SER A C 1
ATOM 697 O O . SER A 1 91 ? -38.768 6.874 2.852 1.00 44.75 91 SER A O 1
ATOM 699 N N . GLY A 1 92 ? -39.554 5.954 0.939 1.00 43.56 92 GLY A N 1
ATOM 700 C CA . GLY A 1 92 ? -40.197 7.111 0.325 1.00 43.56 92 GLY A CA 1
ATOM 701 C C . GLY A 1 92 ? -41.508 6.655 -0.289 1.00 43.56 92 GLY A C 1
ATOM 702 O O . GLY A 1 92 ? -41.528 5.505 -0.785 1.00 43.56 92 GLY A O 1
#